Protein AF-A0A1J5PID7-F1 (afdb_monomer_lite)

Foldseek 3Di:
DLVVQLVVLCVPPNPVRSVVSNCVVVVVVVVVVVVVVVVCVVVVPDPVSVVVVVVVVVVVVVVVVVVLVVVLVVQVPDPLSVVLSVVLVVVVVVDPDDPVVSVVVVVVVVVVPPD

InterPro domains:
  IPR003370 Chromate transporter [PF02417] (2-111)
  IPR052518 Chromate transport protein [PTHR43663] (4-112)

Structure (mmCIF, N/CA/C/O backbone):
data_AF-A0A1J5PID7-F1
#
_entry.id   AF-A0A1J5PID7-F1
#
loop_
_atom_site.group_PDB
_atom_site.id
_atom_site.type_symbol
_atom_site.label_atom_id
_atom_site.label_alt_id
_atom_site.label_comp_id
_atom_site.label_asym_id
_atom_site.label_entity_id
_atom_site.label_seq_id
_atom_site.pdbx_PDB_ins_code
_atom_site.Cartn_x
_atom_site.Cartn_y
_atom_site.Cartn_z
_atom_site.occupancy
_atom_site.B_iso_or_equiv
_atom_site.auth_seq_id
_atom_site.auth_comp_id
_atom_site.auth_asym_id
_atom_site.auth_atom_id
_atom_site.pdbx_PDB_model_num
ATOM 1 N N . MET A 1 1 ? 5.388 3.792 8.351 1.00 66.00 1 MET A N 1
ATOM 2 C CA . MET A 1 1 ? 4.919 4.512 9.561 1.00 66.00 1 MET A CA 1
ATOM 3 C C . MET A 1 1 ? 4.701 3.611 10.771 1.00 66.00 1 MET A C 1
ATOM 5 O O . MET A 1 1 ? 5.220 3.949 11.823 1.00 66.00 1 MET A O 1
ATOM 9 N N . ILE A 1 2 ? 4.011 2.467 10.651 1.00 69.38 2 ILE A N 1
ATOM 10 C CA . ILE A 1 2 ? 3.788 1.556 11.795 1.00 69.38 2 ILE A CA 1
ATOM 11 C C . ILE A 1 2 ? 5.103 1.084 12.442 1.00 69.38 2 ILE A C 1
ATOM 13 O O . ILE A 1 2 ? 5.200 1.046 13.661 1.00 69.38 2 ILE A O 1
ATOM 17 N N . LEU A 1 3 ? 6.146 0.848 11.630 1.00 75.00 3 LEU A N 1
ATOM 18 C CA . LEU A 1 3 ? 7.489 0.498 12.110 1.00 75.00 3 LEU A CA 1
ATOM 19 C C . LEU A 1 3 ? 8.121 1.606 12.968 1.00 75.00 3 LEU A C 1
ATOM 21 O O . LEU A 1 3 ? 8.705 1.304 13.997 1.00 75.00 3 LEU A O 1
ATOM 25 N N . PHE A 1 4 ? 7.952 2.882 12.601 1.00 75.88 4 PHE A N 1
ATOM 26 C CA . PHE A 1 4 ? 8.462 4.018 13.384 1.00 75.88 4 PHE A CA 1
ATOM 27 C C . PHE A 1 4 ? 7.731 4.162 14.726 1.00 75.88 4 PHE A C 1
ATOM 29 O O . PHE A 1 4 ? 8.367 4.376 15.753 1.00 75.88 4 PHE A O 1
ATOM 36 N N . ALA A 1 5 ? 6.405 4.001 14.736 1.00 68.50 5 ALA A N 1
ATOM 37 C CA . ALA A 1 5 ? 5.609 4.047 15.964 1.00 68.50 5 ALA A CA 1
ATOM 38 C C . ALA A 1 5 ? 5.906 2.858 16.899 1.00 68.50 5 ALA A C 1
ATOM 40 O O . ALA A 1 5 ? 5.974 3.030 18.117 1.00 68.50 5 ALA A O 1
ATOM 41 N N . ALA A 1 6 ? 6.124 1.665 16.336 1.00 73.81 6 ALA A N 1
ATOM 42 C CA . ALA A 1 6 ? 6.544 0.485 17.086 1.00 73.81 6 ALA A CA 1
ATOM 43 C C . ALA A 1 6 ? 7.956 0.654 17.668 1.00 73.81 6 ALA A C 1
ATOM 45 O O . ALA A 1 6 ? 8.170 0.303 18.824 1.00 73.81 6 ALA A O 1
ATOM 46 N N . LEU A 1 7 ? 8.889 1.246 16.912 1.00 77.06 7 LEU A N 1
ATOM 47 C CA . LEU A 1 7 ? 10.251 1.532 17.374 1.00 77.06 7 LEU A CA 1
ATOM 48 C C . LEU A 1 7 ? 10.259 2.547 18.525 1.00 77.06 7 LEU A C 1
ATOM 50 O O . LEU A 1 7 ? 10.912 2.318 19.537 1.00 77.06 7 LEU A O 1
ATOM 54 N N . LEU A 1 8 ? 9.475 3.626 18.414 1.00 74.50 8 LEU A N 1
ATOM 55 C CA . LEU A 1 8 ? 9.295 4.594 19.499 1.00 74.50 8 LEU A CA 1
ATOM 56 C C . LEU A 1 8 ? 8.668 3.937 20.734 1.00 74.50 8 LEU A C 1
ATOM 58 O O . LEU A 1 8 ? 9.166 4.122 21.836 1.00 74.50 8 LEU A O 1
ATOM 62 N N . GLY A 1 9 ? 7.633 3.108 20.562 1.00 70.00 9 GLY A N 1
ATOM 63 C CA . GLY A 1 9 ? 7.045 2.338 21.664 1.00 70.00 9 GLY A CA 1
ATOM 64 C C . GLY A 1 9 ? 8.052 1.394 22.330 1.00 70.00 9 GLY A C 1
ATOM 65 O O . GLY A 1 9 ? 8.092 1.292 23.557 1.00 70.00 9 GLY A O 1
ATOM 66 N N . TRP A 1 10 ? 8.914 0.760 21.532 1.00 75.81 10 TRP A N 1
ATOM 67 C CA . TRP A 1 10 ? 10.000 -0.084 22.024 1.00 75.81 10 TRP A CA 1
ATOM 68 C C . TRP A 1 10 ? 11.041 0.707 22.822 1.00 75.81 10 TRP A C 1
ATOM 70 O O . TRP A 1 10 ? 11.520 0.232 23.845 1.00 75.81 10 TRP A O 1
ATOM 80 N N . GLN A 1 11 ? 11.337 1.940 22.418 1.00 75.50 11 GLN A N 1
ATOM 81 C CA . GLN A 1 11 ? 12.319 2.784 23.095 1.00 75.50 11 GLN A CA 1
ATOM 82 C C . GLN A 1 11 ? 11.841 3.311 24.460 1.00 75.50 11 GLN A C 1
ATOM 84 O O . GLN A 1 11 ? 12.669 3.623 25.310 1.00 75.50 11 GLN A O 1
ATOM 89 N N . ILE A 1 12 ? 10.524 3.416 24.679 1.00 75.38 12 ILE A N 1
ATOM 90 C CA . ILE A 1 12 ? 9.954 3.966 25.921 1.00 75.38 12 ILE A CA 1
ATOM 91 C C . ILE A 1 12 ? 9.654 2.841 26.933 1.00 75.38 12 ILE A C 1
ATOM 93 O O . ILE A 1 12 ? 9.882 3.031 28.123 1.00 75.38 12 ILE A O 1
ATOM 97 N N . TRP A 1 13 ? 9.147 1.678 26.484 1.00 77.06 13 TRP A N 1
ATOM 98 C CA . TRP A 1 13 ? 8.698 0.568 27.359 1.00 77.06 13 TRP A CA 1
ATOM 99 C C . TRP A 1 13 ? 9.133 -0.840 26.897 1.00 77.06 13 TRP A C 1
ATOM 101 O O . TRP A 1 13 ? 8.669 -1.841 27.441 1.00 77.06 13 TRP A O 1
ATOM 111 N N . GLY A 1 14 ? 10.003 -0.970 25.894 1.00 79.56 14 GLY A N 1
ATOM 112 C CA . GLY A 1 14 ? 10.411 -2.271 25.353 1.00 79.56 14 GLY A CA 1
ATOM 113 C C . GLY A 1 14 ? 9.279 -2.992 24.607 1.00 79.56 14 GLY A C 1
ATOM 114 O O . GLY A 1 14 ? 8.425 -2.371 23.970 1.00 79.56 14 GLY A O 1
ATOM 115 N N . LEU A 1 15 ? 9.258 -4.329 24.661 1.00 75.69 15 LEU A N 1
ATOM 116 C CA . LEU A 1 15 ? 8.248 -5.161 23.980 1.00 75.69 15 LEU A CA 1
ATOM 117 C C . LEU A 1 15 ? 6.781 -4.719 24.195 1.00 75.69 15 LEU A C 1
ATOM 119 O O . LEU A 1 15 ? 6.053 -4.628 23.202 1.00 75.69 15 LEU A O 1
ATOM 123 N N . PRO A 1 16 ? 6.313 -4.428 25.429 1.00 78.06 16 PRO A N 1
ATOM 124 C CA . PRO A 1 16 ? 4.922 -4.029 25.636 1.00 78.06 16 PRO A CA 1
ATOM 125 C C . PRO A 1 16 ? 4.593 -2.672 24.998 1.00 78.06 16 PRO A C 1
ATOM 127 O O . PRO A 1 16 ? 3.489 -2.501 24.483 1.00 78.06 16 PRO A O 1
ATOM 130 N N . GLY A 1 17 ? 5.544 -1.734 24.945 1.00 77.69 17 GLY A N 1
ATOM 131 C CA . GLY A 1 17 ? 5.342 -0.440 24.289 1.00 77.69 17 GLY A CA 1
ATOM 132 C C . GLY A 1 17 ? 5.201 -0.554 22.768 1.00 77.69 17 GLY A C 1
ATOM 133 O O . GLY A 1 17 ? 4.352 0.109 22.175 1.00 77.69 17 GLY A O 1
ATOM 134 N N . ALA A 1 18 ? 5.953 -1.453 22.127 1.00 75.81 18 ALA A N 1
ATOM 135 C CA . ALA A 1 18 ? 5.815 -1.723 20.692 1.00 75.81 18 ALA A CA 1
ATOM 136 C C . ALA A 1 18 ? 4.433 -2.307 20.332 1.00 75.81 18 ALA A C 1
ATOM 138 O O . ALA A 1 18 ? 3.820 -1.913 19.331 1.00 75.81 18 ALA A O 1
ATOM 139 N N . LEU A 1 19 ? 3.922 -3.219 21.170 1.00 77.94 19 LEU A N 1
ATOM 140 C CA . LEU A 1 19 ? 2.589 -3.809 21.018 1.00 77.94 19 LEU A CA 1
ATOM 141 C C . LEU A 1 19 ? 1.484 -2.772 21.241 1.00 77.94 19 LEU A C 1
ATOM 143 O O . LEU A 1 19 ? 0.569 -2.685 20.424 1.00 77.94 19 LEU A O 1
ATOM 147 N N . LEU A 1 20 ? 1.588 -1.952 22.291 1.00 79.88 20 LEU A N 1
ATOM 148 C CA . LEU A 1 20 ? 0.617 -0.898 22.600 1.00 79.88 20 LEU A CA 1
ATOM 149 C C . LEU A 1 20 ? 0.565 0.184 21.515 1.00 79.88 20 LEU A C 1
ATOM 151 O O . LEU A 1 20 ? -0.528 0.589 21.135 1.00 79.88 20 LEU A O 1
ATOM 155 N N . SER A 1 21 ? 1.705 0.601 20.956 1.00 77.25 21 SER A N 1
ATOM 156 C CA . SER A 1 21 ? 1.739 1.549 19.832 1.00 77.25 21 SER A CA 1
ATOM 157 C C . SER A 1 21 ? 1.099 0.972 18.570 1.00 77.25 21 SER A C 1
ATOM 159 O O . SER A 1 21 ? 0.337 1.654 17.885 1.00 77.25 21 SER A O 1
ATOM 161 N N . SER A 1 22 ? 1.378 -0.298 18.264 1.00 77.38 22 SER A N 1
ATOM 162 C CA . SER A 1 22 ? 0.802 -0.976 17.096 1.00 77.38 22 SER A CA 1
ATOM 163 C C . SER A 1 22 ? -0.710 -1.146 17.250 1.00 77.38 22 SER A C 1
ATOM 165 O O . SER A 1 22 ? -1.470 -0.825 16.337 1.00 77.38 22 SER A O 1
ATOM 167 N N . LEU A 1 23 ? -1.154 -1.576 18.435 1.00 80.31 23 LEU A N 1
ATOM 168 C CA . LEU A 1 23 ? -2.567 -1.674 18.779 1.00 80.31 23 LEU A CA 1
ATOM 169 C C . LEU A 1 23 ? -3.233 -0.302 18.748 1.00 80.31 23 LEU A C 1
ATOM 171 O O . LEU A 1 23 ? -4.274 -0.179 18.125 1.00 80.31 23 LEU A O 1
ATOM 175 N N . GLY A 1 24 ? -2.633 0.736 19.327 1.00 79.81 24 GLY A N 1
ATOM 176 C CA . GLY A 1 24 ? -3.172 2.097 19.326 1.00 79.81 24 GLY A CA 1
ATOM 177 C C . GLY A 1 24 ? -3.328 2.698 17.928 1.00 79.81 24 GLY A C 1
ATOM 178 O O . GLY A 1 24 ? -4.240 3.489 17.712 1.00 79.81 24 GLY A O 1
ATOM 179 N N . LEU A 1 25 ? -2.501 2.290 16.959 1.00 77.81 25 LEU A N 1
ATOM 180 C CA . LEU A 1 25 ? -2.644 2.716 15.564 1.00 77.81 25 LEU A CA 1
ATOM 181 C C . LEU A 1 25 ? -3.735 1.927 14.819 1.00 77.81 25 LEU A C 1
ATOM 183 O O . LEU A 1 25 ? -4.479 2.488 14.015 1.00 77.81 25 LEU A O 1
ATOM 187 N N . ILE A 1 26 ? -3.831 0.621 15.080 1.00 80.50 26 ILE A N 1
ATOM 188 C CA . ILE A 1 26 ? -4.736 -0.297 14.370 1.00 80.50 26 ILE A CA 1
ATOM 189 C C . ILE A 1 26 ? -6.155 -0.268 14.954 1.00 80.50 26 ILE A C 1
ATOM 191 O O . ILE A 1 26 ? -7.131 -0.363 14.206 1.00 80.50 26 ILE A O 1
ATOM 195 N N . LEU A 1 27 ? -6.291 -0.114 16.272 1.00 83.06 27 LEU A N 1
ATOM 196 C CA . LEU A 1 27 ? -7.558 -0.065 17.007 1.00 83.06 27 LEU A CA 1
ATOM 197 C C . LEU A 1 27 ? -8.530 0.987 16.463 1.00 83.06 27 LEU A C 1
ATOM 199 O O . LEU A 1 27 ? -9.641 0.591 16.120 1.00 83.06 27 LEU A O 1
ATOM 203 N N . PRO A 1 28 ? -8.179 2.281 16.320 1.00 81.06 28 PRO A N 1
ATOM 204 C CA . PRO A 1 28 ? -9.134 3.285 15.857 1.00 81.06 28 PRO A CA 1
ATOM 205 C C . PRO A 1 28 ? -9.614 2.988 14.432 1.00 81.06 28 PRO A C 1
ATOM 207 O O . PRO A 1 28 ? -10.812 3.049 14.164 1.00 81.06 28 PRO A O 1
ATOM 210 N N . SER A 1 29 ? -8.713 2.566 13.538 1.00 80.81 29 SER A N 1
ATOM 211 C CA . SER A 1 29 ? -9.069 2.170 12.169 1.00 80.81 29 SER A CA 1
ATOM 212 C C . SER A 1 29 ? -9.996 0.949 12.146 1.00 80.81 29 SER A C 1
ATOM 214 O O . SER A 1 29 ? -11.005 0.936 11.434 1.00 80.81 29 SER A O 1
ATOM 216 N N . SER A 1 30 ? -9.708 -0.052 12.980 1.00 80.06 30 SER A N 1
ATOM 217 C CA . SER A 1 30 ? -10.507 -1.275 13.091 1.00 80.06 30 SER A CA 1
ATOM 218 C C . SER A 1 30 ? -11.888 -0.995 13.678 1.00 80.06 30 SER A C 1
ATOM 220 O O . SER A 1 30 ? -12.883 -1.491 13.156 1.00 80.06 30 SER A O 1
ATOM 222 N N . VAL A 1 31 ? -11.973 -0.157 14.715 1.00 84.50 31 VAL A N 1
ATOM 223 C CA . VAL A 1 31 ? -13.235 0.243 15.354 1.00 84.50 31 VAL A CA 1
ATOM 224 C C . VAL A 1 31 ? -14.115 1.018 14.375 1.00 84.50 31 VAL A C 1
ATOM 226 O O . VAL A 1 31 ? -15.291 0.685 14.235 1.00 84.50 31 VAL A O 1
ATOM 229 N N . ILE A 1 32 ? -13.557 1.989 13.643 1.00 81.06 32 ILE A N 1
ATOM 230 C CA . ILE A 1 32 ? -14.293 2.753 12.621 1.00 81.06 32 ILE A CA 1
ATOM 231 C C . ILE A 1 32 ? -14.791 1.823 11.511 1.00 81.06 32 ILE A C 1
ATOM 233 O O . ILE A 1 32 ? -15.962 1.877 11.134 1.00 81.06 32 ILE A O 1
ATOM 237 N N . THR A 1 33 ? -13.930 0.929 11.020 1.00 82.06 33 THR A N 1
ATOM 238 C CA . THR A 1 33 ? -14.285 -0.026 9.961 1.00 82.06 33 THR A CA 1
ATOM 239 C C . THR A 1 33 ? -15.389 -0.977 10.418 1.00 82.06 33 THR A C 1
ATOM 241 O O . THR A 1 33 ? -16.346 -1.208 9.679 1.00 82.06 33 THR A O 1
ATOM 244 N N . LEU A 1 34 ? -15.306 -1.497 11.646 1.00 79.25 34 LEU A N 1
ATOM 245 C CA . LEU A 1 34 ? -16.307 -2.401 12.208 1.00 79.25 34 LEU A CA 1
ATOM 246 C C . LEU A 1 34 ? -17.641 -1.682 12.444 1.00 79.25 34 LEU A C 1
ATOM 248 O O . LEU A 1 34 ? -18.691 -2.230 12.110 1.00 79.25 34 LEU A O 1
ATOM 252 N N . ALA A 1 35 ? -17.613 -0.452 12.966 1.00 79.31 35 ALA A N 1
ATOM 253 C CA . ALA A 1 35 ? -18.798 0.382 13.147 1.00 79.31 35 ALA A CA 1
ATOM 254 C C . ALA A 1 35 ? -19.481 0.675 11.803 1.00 79.31 35 ALA A C 1
ATOM 256 O O . ALA A 1 35 ? -20.690 0.471 11.667 1.00 79.31 35 ALA A O 1
ATOM 257 N N . TYR A 1 36 ? -18.701 1.048 10.785 1.00 73.19 36 TYR A N 1
ATOM 258 C CA . TYR A 1 36 ? -19.187 1.265 9.425 1.00 73.19 36 TYR A CA 1
ATOM 259 C C . TYR A 1 36 ? -19.792 -0.009 8.823 1.00 73.19 36 TYR A C 1
ATOM 261 O O . TYR A 1 36 ? -20.905 0.024 8.304 1.00 73.19 36 TYR A O 1
ATOM 269 N N . PHE A 1 37 ? -19.118 -1.158 8.941 1.00 70.69 37 PHE A N 1
ATOM 270 C CA . PHE A 1 37 ? -19.632 -2.440 8.448 1.00 70.69 37 PHE A CA 1
ATOM 271 C C . PHE A 1 37 ? -20.915 -2.872 9.155 1.00 70.69 37 PHE A C 1
ATOM 273 O O . PHE A 1 37 ? -21.822 -3.404 8.514 1.00 70.69 37 PHE A O 1
ATOM 280 N N . ARG A 1 38 ? -21.006 -2.655 10.470 1.00 71.69 38 ARG A N 1
ATOM 281 C CA . ARG A 1 38 ? -22.188 -3.000 11.264 1.00 71.69 38 ARG A CA 1
ATOM 282 C C . ARG A 1 38 ? -23.370 -2.104 10.890 1.00 71.69 38 ARG A C 1
ATOM 284 O O . ARG A 1 38 ? -24.459 -2.618 10.663 1.00 71.69 38 ARG A O 1
ATOM 291 N N . TYR A 1 39 ? -23.134 -0.804 10.712 1.00 66.31 39 TYR A N 1
ATOM 292 C CA . TYR A 1 39 ? -24.136 0.151 10.231 1.00 66.31 39 TYR A CA 1
ATOM 293 C C . TYR A 1 39 ? -24.587 -0.144 8.788 1.00 66.31 39 TYR A C 1
ATOM 295 O O . TYR A 1 39 ? -25.782 -0.130 8.485 1.00 66.31 39 TYR A O 1
ATOM 303 N N . SER A 1 40 ? -23.633 -0.489 7.917 1.00 61.88 40 SER A N 1
ATOM 304 C CA . SER A 1 40 ? -23.848 -0.879 6.519 1.00 61.88 40 SER A CA 1
ATOM 305 C C . SER A 1 40 ? -24.623 -2.198 6.391 1.00 61.88 40 SER A C 1
ATOM 307 O O . SER A 1 40 ? -25.488 -2.322 5.525 1.00 61.88 40 SER A O 1
ATOM 309 N N . ARG A 1 41 ? -24.392 -3.170 7.290 1.00 59.91 41 ARG A N 1
ATOM 310 C CA . ARG A 1 41 ? -25.161 -4.427 7.348 1.00 59.91 41 ARG A CA 1
ATOM 311 C C . ARG A 1 41 ? -26.631 -4.210 7.705 1.00 59.91 41 ARG A C 1
ATOM 313 O O . ARG A 1 41 ? -27.470 -4.894 7.132 1.00 59.91 41 ARG A O 1
ATOM 320 N N . THR A 1 42 ? -26.940 -3.276 8.603 1.00 61.31 42 THR A N 1
ATOM 321 C CA . THR A 1 42 ? -28.327 -2.973 9.004 1.00 61.31 42 THR A CA 1
ATOM 322 C C . THR A 1 42 ? -29.096 -2.194 7.926 1.00 61.31 42 THR A C 1
ATOM 324 O O . THR A 1 42 ? -30.314 -2.290 7.856 1.00 61.31 42 THR A O 1
ATOM 327 N N . HIS A 1 43 ? -28.401 -1.475 7.035 1.00 57.53 43 HIS A N 1
ATOM 328 C CA . HIS A 1 43 ? -28.997 -0.639 5.978 1.00 57.53 43 HIS A CA 1
ATOM 329 C C . HIS A 1 43 ? -28.725 -1.162 4.555 1.00 57.53 43 HIS A C 1
ATOM 331 O O . HIS A 1 43 ? -28.669 -0.388 3.596 1.00 57.53 43 HIS A O 1
ATOM 337 N N . ARG A 1 44 ? -28.552 -2.483 4.421 1.00 52.09 44 ARG A N 1
ATOM 338 C CA . ARG A 1 44 ? -28.075 -3.171 3.207 1.00 52.09 44 ARG A CA 1
ATOM 339 C C . ARG A 1 44 ? -28.946 -2.960 1.955 1.00 52.09 44 ARG A C 1
ATOM 341 O O . ARG A 1 44 ? -28.431 -3.132 0.853 1.00 52.09 44 ARG A O 1
ATOM 348 N N . ASP A 1 45 ? -30.199 -2.528 2.114 1.00 55.03 45 ASP A N 1
ATOM 349 C CA . ASP A 1 45 ? -31.151 -2.286 1.015 1.00 55.03 45 ASP A CA 1
ATOM 350 C C . ASP A 1 45 ? -31.164 -0.843 0.479 1.00 55.03 45 ASP A C 1
ATOM 352 O O . ASP A 1 45 ? -31.887 -0.529 -0.466 1.00 55.03 45 ASP A O 1
ATOM 356 N N . ARG A 1 46 ? -30.358 0.070 1.035 1.00 56.50 46 ARG A N 1
ATOM 357 C CA . ARG A 1 46 ? -30.301 1.452 0.536 1.00 56.50 46 ARG A CA 1
ATOM 358 C C . ARG A 1 46 ? -29.418 1.520 -0.715 1.00 56.50 46 ARG A C 1
ATOM 360 O O . ARG A 1 46 ? -28.234 1.188 -0.668 1.00 56.50 46 ARG A O 1
ATOM 367 N N . HIS A 1 47 ? -29.985 2.029 -1.813 1.00 59.94 47 HIS A N 1
ATOM 368 C CA . HIS A 1 47 ? -29.363 2.206 -3.140 1.00 59.94 47 HIS A CA 1
ATOM 369 C C . HIS A 1 47 ? -27.939 2.803 -3.101 1.00 59.94 47 HIS A C 1
ATOM 371 O O . HIS A 1 47 ? -27.092 2.473 -3.929 1.00 59.94 47 HIS A O 1
ATOM 377 N N . TRP A 1 48 ? -27.658 3.635 -2.094 1.00 63.03 48 TRP A N 1
ATOM 378 C CA . TRP A 1 48 ? -26.365 4.278 -1.870 1.00 63.03 48 TRP A CA 1
ATOM 379 C C . TRP A 1 48 ? -25.223 3.287 -1.565 1.00 63.03 48 TRP A C 1
ATOM 381 O O . TRP A 1 48 ? -24.122 3.455 -2.075 1.00 63.03 48 TRP A O 1
ATOM 391 N N . VAL A 1 49 ? -25.466 2.206 -0.808 1.00 62.66 49 VAL A N 1
ATOM 392 C CA . VAL A 1 49 ? -24.424 1.203 -0.477 1.00 62.66 49 VAL A CA 1
ATOM 393 C C . VAL A 1 49 ? -24.058 0.352 -1.697 1.00 62.66 49 VAL A C 1
ATOM 395 O O . VAL A 1 49 ? -22.896 -0.023 -1.866 1.00 62.66 49 VAL A O 1
ATOM 398 N N . ARG A 1 50 ? -25.034 0.072 -2.571 1.00 64.50 50 ARG A N 1
ATOM 399 C CA . ARG A 1 50 ? -24.805 -0.603 -3.858 1.00 64.50 50 ARG A CA 1
ATOM 400 C C . ARG A 1 50 ? -24.007 0.277 -4.813 1.00 64.50 50 ARG A C 1
ATOM 402 O O . ARG A 1 50 ? -22.971 -0.168 -5.284 1.00 64.50 50 ARG A O 1
ATOM 409 N N . ALA A 1 51 ? -24.404 1.539 -4.981 1.00 68.25 51 ALA A N 1
ATOM 410 C CA . ALA A 1 51 ? -23.661 2.497 -5.799 1.00 68.25 51 ALA A CA 1
ATOM 411 C C . ALA A 1 51 ? -22.211 2.687 -5.311 1.00 68.25 51 ALA A C 1
ATOM 413 O O . ALA A 1 51 ? -21.292 2.753 -6.120 1.00 68.25 51 ALA A O 1
ATOM 414 N N . MET A 1 52 ? -21.983 2.700 -3.991 1.00 67.12 52 MET A N 1
ATOM 415 C CA . MET A 1 52 ? -20.636 2.789 -3.416 1.00 67.12 52 MET A CA 1
ATOM 416 C C . MET A 1 52 ? -19.796 1.539 -3.719 1.00 67.12 52 MET A C 1
ATOM 418 O O . MET A 1 52 ? -18.628 1.654 -4.078 1.00 67.12 52 MET A O 1
ATOM 422 N N . ARG A 1 53 ? -20.379 0.337 -3.601 1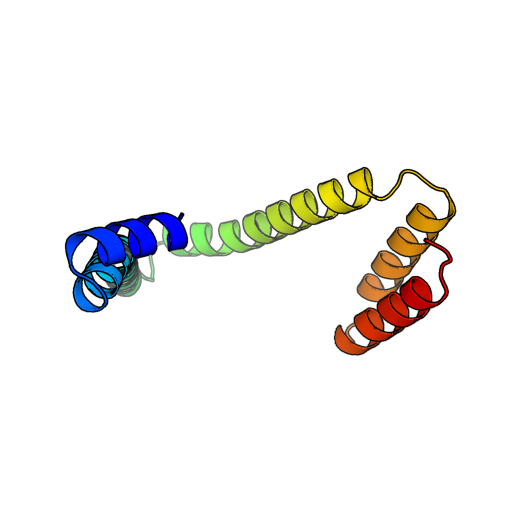.00 66.31 53 ARG A N 1
ATOM 423 C CA . ARG A 1 53 ? -19.697 -0.923 -3.948 1.00 66.31 53 ARG A CA 1
ATOM 424 C C . ARG A 1 53 ? -19.372 -1.011 -5.435 1.00 66.31 53 ARG A C 1
ATOM 426 O O . ARG A 1 53 ? -18.250 -1.378 -5.777 1.00 66.31 53 ARG A O 1
ATOM 433 N N . ASP A 1 54 ? -20.321 -0.641 -6.285 1.00 71.56 54 ASP A N 1
ATOM 434 C CA . ASP A 1 54 ? -20.144 -0.663 -7.737 1.00 71.56 54 ASP A CA 1
ATOM 435 C C . ASP A 1 54 ? -19.160 0.420 -8.197 1.00 71.56 54 ASP A C 1
ATOM 437 O O . ASP A 1 54 ? -18.444 0.210 -9.168 1.00 71.56 54 ASP A O 1
ATOM 441 N N . GLY A 1 55 ? -19.053 1.536 -7.466 1.00 72.56 55 GLY A N 1
ATOM 442 C CA . GLY A 1 55 ? -18.041 2.573 -7.682 1.00 72.56 55 GLY A CA 1
ATOM 443 C C . GLY A 1 55 ? -16.647 2.207 -7.158 1.00 72.56 55 GLY A C 1
ATOM 444 O O . GLY A 1 55 ? -15.648 2.624 -7.735 1.00 72.56 55 GLY A O 1
ATOM 445 N N . MET A 1 56 ? -16.535 1.386 -6.111 1.00 76.31 56 MET A N 1
ATOM 446 C CA . MET A 1 56 ? -15.230 0.970 -5.577 1.00 76.31 56 MET A CA 1
ATOM 447 C C . MET A 1 56 ? -14.442 0.102 -6.558 1.00 76.31 56 MET A C 1
ATOM 449 O O . MET A 1 56 ? -13.242 0.309 -6.709 1.00 76.31 56 MET A O 1
ATOM 453 N N . ALA A 1 57 ? -15.101 -0.829 -7.255 1.00 75.56 57 ALA A N 1
ATOM 454 C CA . ALA A 1 57 ? -14.444 -1.690 -8.238 1.00 75.56 57 ALA A CA 1
ATOM 455 C C . ALA A 1 57 ? -13.671 -0.901 -9.325 1.00 75.56 57 ALA A C 1
ATOM 457 O O . ALA A 1 57 ? -12.467 -1.131 -9.463 1.00 75.56 57 ALA A O 1
ATOM 458 N N . PRO A 1 58 ? -14.274 0.061 -10.055 1.00 82.25 58 PRO A N 1
ATOM 459 C CA . PRO A 1 58 ? -13.557 0.853 -11.049 1.00 82.25 58 PRO A CA 1
ATOM 460 C C . PRO A 1 58 ? -12.522 1.792 -10.423 1.00 82.25 58 PRO A C 1
ATOM 462 O O . PRO A 1 58 ? -11.475 1.998 -11.027 1.00 82.25 58 PRO A O 1
ATOM 465 N N . ILE A 1 59 ? -12.752 2.318 -9.213 1.00 83.06 59 ILE A N 1
ATOM 466 C CA . ILE A 1 59 ? -11.764 3.160 -8.517 1.00 83.06 59 ILE A CA 1
ATOM 467 C C . ILE A 1 59 ? -10.504 2.356 -8.193 1.00 83.06 59 ILE A C 1
ATOM 469 O O . ILE A 1 59 ? -9.396 2.799 -8.489 1.00 83.06 59 ILE A O 1
ATOM 473 N N . THR A 1 60 ? -10.653 1.161 -7.618 1.00 82.25 60 THR A N 1
ATOM 474 C CA . THR A 1 60 ? -9.516 0.292 -7.303 1.00 82.25 60 THR A CA 1
ATOM 475 C C . THR A 1 60 ? -8.783 -0.123 -8.572 1.00 82.25 60 THR A C 1
ATOM 477 O O . THR A 1 60 ? -7.559 -0.043 -8.605 1.00 82.25 60 THR A O 1
ATOM 480 N N . VAL A 1 61 ? -9.508 -0.500 -9.630 1.00 79.12 61 VAL A N 1
ATOM 481 C CA . VAL A 1 61 ? -8.909 -0.844 -10.930 1.00 79.12 61 VAL A CA 1
ATOM 482 C C . VAL A 1 61 ? -8.160 0.352 -11.527 1.00 79.12 61 VAL A C 1
ATOM 484 O O . VAL A 1 61 ? -7.028 0.190 -11.971 1.00 79.12 61 VAL A O 1
ATOM 487 N N . GLY A 1 62 ? -8.737 1.555 -11.481 1.00 83.50 62 GLY A N 1
ATOM 488 C CA . GLY A 1 62 ? -8.104 2.785 -11.959 1.00 83.50 62 GLY A CA 1
ATOM 489 C C . GLY A 1 62 ? -6.842 3.154 -11.177 1.00 83.50 62 GLY A C 1
ATOM 490 O O . GLY A 1 62 ? -5.830 3.505 -11.777 1.00 83.50 62 GLY A O 1
ATOM 491 N N . LEU A 1 63 ? -6.859 3.008 -9.849 1.00 86.06 63 LEU A N 1
ATOM 492 C CA . LEU A 1 63 ? -5.683 3.215 -8.996 1.00 86.06 63 LEU A CA 1
ATOM 493 C C . LEU A 1 63 ? -4.576 2.200 -9.297 1.00 86.06 63 LEU A C 1
ATOM 495 O O . LEU A 1 63 ? -3.412 2.582 -9.423 1.00 86.06 63 LEU A O 1
ATOM 499 N N . LEU A 1 64 ? -4.935 0.923 -9.451 1.00 84.38 64 LEU A N 1
ATOM 500 C CA . LEU A 1 64 ? -3.987 -0.137 -9.793 1.00 84.38 64 LEU A CA 1
ATOM 501 C C . LEU A 1 64 ? -3.350 0.119 -11.161 1.00 84.38 64 LEU A C 1
ATOM 503 O O . LEU A 1 64 ? -2.131 0.045 -11.296 1.00 84.38 64 LEU A O 1
ATOM 507 N N . LEU A 1 65 ? -4.168 0.481 -12.154 1.00 81.06 65 LEU A N 1
ATOM 508 C CA . LEU A 1 65 ? -3.715 0.860 -13.490 1.00 81.06 65 LEU A CA 1
ATOM 509 C C . LEU A 1 65 ? -2.795 2.076 -13.443 1.00 81.06 65 LEU A C 1
ATOM 511 O O . LEU A 1 65 ? -1.731 2.047 -14.047 1.00 81.06 65 LEU A O 1
ATOM 515 N N . SER A 1 66 ? -3.162 3.124 -12.704 1.00 83.81 66 SER A N 1
ATOM 516 C CA . SER A 1 66 ? -2.343 4.331 -12.579 1.00 83.81 66 SER A CA 1
ATOM 517 C C . SER A 1 66 ? -0.995 4.042 -11.922 1.00 83.81 66 SER A C 1
ATOM 519 O O . SER A 1 66 ? 0.025 4.565 -12.365 1.00 83.81 66 SER A O 1
ATOM 521 N N . SER A 1 67 ? -0.972 3.218 -10.872 1.00 81.62 67 SER A N 1
ATOM 522 C CA . SER A 1 67 ? 0.266 2.826 -10.195 1.00 81.62 67 SER A CA 1
ATOM 523 C C . SER A 1 67 ? 1.144 1.962 -11.099 1.00 81.62 67 SER A C 1
ATOM 525 O O . SER A 1 67 ? 2.335 2.241 -11.235 1.00 81.62 67 SER A O 1
ATOM 527 N N . GLY A 1 68 ? 0.551 0.974 -11.774 1.00 78.31 68 GLY A N 1
ATOM 528 C CA . GLY A 1 68 ? 1.248 0.142 -12.751 1.00 78.31 68 GLY A CA 1
ATOM 529 C C . GLY A 1 68 ? 1.794 0.956 -13.923 1.00 78.31 68 GLY A C 1
ATOM 530 O O . GLY A 1 68 ? 2.924 0.740 -14.343 1.00 78.31 68 GLY A O 1
ATOM 531 N N . TRP A 1 69 ? 1.037 1.944 -14.404 1.00 77.81 69 TRP A N 1
ATOM 532 C CA . TRP A 1 69 ? 1.470 2.853 -15.462 1.00 77.81 69 TRP A CA 1
ATOM 533 C C . TRP A 1 69 ? 2.640 3.734 -15.030 1.00 77.81 69 TRP A C 1
ATOM 535 O O . TRP A 1 69 ? 3.573 3.942 -15.800 1.00 77.81 69 TRP A O 1
ATOM 545 N N . LEU A 1 70 ? 2.615 4.243 -13.795 1.00 81.44 70 LEU A N 1
ATOM 546 C CA . LEU A 1 70 ? 3.708 5.047 -13.259 1.00 81.44 70 LEU A CA 1
ATOM 547 C C . LEU A 1 70 ? 5.002 4.229 -13.171 1.00 81.44 70 LEU A C 1
ATOM 549 O O . LEU A 1 70 ? 6.040 4.695 -13.629 1.00 81.44 70 LEU A O 1
ATOM 553 N N . LEU A 1 71 ? 4.916 3.004 -12.644 1.00 76.31 71 LEU A N 1
ATOM 554 C CA . LEU A 1 71 ? 6.036 2.062 -12.576 1.00 76.31 71 LEU A CA 1
ATOM 555 C C . LEU A 1 71 ? 6.557 1.718 -13.973 1.00 76.31 71 LEU A C 1
ATOM 557 O O . LEU A 1 71 ? 7.74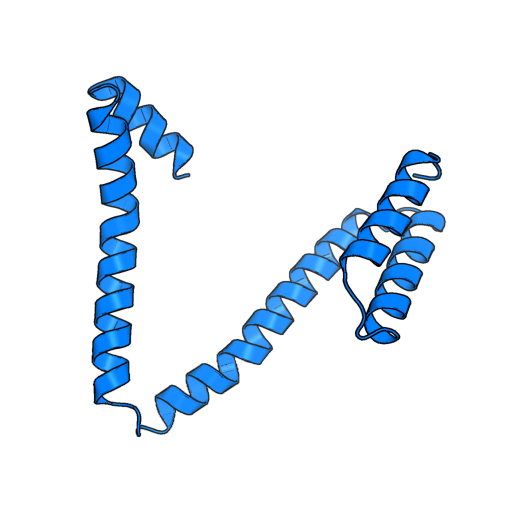8 1.839 -14.239 1.00 76.31 71 LEU A O 1
ATOM 561 N N . ALA A 1 72 ? 5.653 1.370 -14.891 1.00 71.94 72 ALA A N 1
ATOM 562 C CA . ALA A 1 72 ? 5.997 1.076 -16.273 1.00 71.94 72 ALA A CA 1
ATOM 563 C C . ALA A 1 72 ? 6.715 2.256 -16.932 1.00 71.94 72 ALA A C 1
ATOM 565 O O . ALA A 1 72 ? 7.727 2.057 -17.583 1.00 71.94 72 ALA A O 1
ATOM 566 N N . ARG A 1 73 ? 6.241 3.490 -16.731 1.00 72.31 73 ARG A N 1
ATOM 567 C CA . ARG A 1 73 ? 6.858 4.691 -17.303 1.00 72.31 73 ARG A CA 1
ATOM 568 C C . ARG A 1 73 ? 8.219 5.022 -16.686 1.00 72.31 73 ARG A C 1
ATOM 570 O O . ARG A 1 73 ? 9.061 5.558 -17.396 1.00 72.31 73 ARG A O 1
ATOM 577 N N . GLN A 1 74 ? 8.424 4.745 -15.398 1.00 73.81 74 GLN A N 1
ATOM 578 C CA . GLN A 1 74 ? 9.728 4.931 -14.751 1.00 73.81 74 GLN A CA 1
ATOM 579 C C . GLN A 1 74 ? 10.772 3.936 -15.271 1.00 73.81 74 GLN A C 1
ATOM 581 O O . GLN A 1 74 ? 11.932 4.299 -15.430 1.00 73.81 74 GLN A O 1
ATOM 586 N N . GLU A 1 75 ? 10.350 2.712 -15.585 1.00 68.62 75 GLU A N 1
ATOM 587 C CA . GLU A 1 75 ? 11.235 1.658 -16.087 1.00 68.62 75 GLU A CA 1
ATOM 588 C C . GLU A 1 75 ? 11.363 1.640 -17.621 1.00 68.62 75 GLU A C 1
ATOM 590 O O . GLU A 1 75 ? 12.344 1.128 -18.156 1.00 68.62 75 GLU A O 1
ATOM 595 N N . ALA A 1 76 ? 10.410 2.221 -18.356 1.00 62.25 76 ALA A N 1
ATOM 596 C CA . ALA A 1 76 ? 10.359 2.280 -19.823 1.00 62.25 76 ALA A CA 1
ATOM 597 C C . ALA A 1 76 ? 11.317 3.321 -20.435 1.00 62.25 76 ALA A C 1
ATOM 599 O O . ALA A 1 76 ? 10.939 4.085 -21.323 1.00 62.25 76 ALA A O 1
ATOM 600 N N . THR A 1 77 ? 12.559 3.357 -19.965 1.00 65.19 77 THR A N 1
ATOM 601 C CA . THR A 1 77 ? 13.604 4.246 -20.499 1.00 65.19 77 THR A CA 1
ATOM 602 C C . THR A 1 77 ? 14.283 3.645 -21.735 1.00 65.19 77 THR A C 1
ATOM 604 O O . THR A 1 77 ? 14.807 4.384 -22.563 1.00 65.19 77 THR A O 1
ATOM 607 N N . ASP A 1 78 ? 14.227 2.317 -21.895 1.00 75.00 78 ASP A N 1
ATOM 608 C CA . ASP A 1 78 ? 14.935 1.575 -22.943 1.00 75.00 78 ASP A CA 1
ATOM 609 C C . ASP A 1 78 ? 13.985 0.746 -23.827 1.00 75.00 78 ASP A C 1
ATOM 611 O O . ASP A 1 78 ? 12.972 0.218 -23.351 1.00 75.00 78 ASP A O 1
ATOM 615 N N . TRP A 1 79 ? 14.319 0.581 -25.113 1.00 73.62 79 TRP A N 1
ATOM 616 C CA . TRP A 1 79 ? 13.490 -0.150 -26.094 1.00 73.62 79 TRP A CA 1
ATOM 617 C C . TRP A 1 79 ? 13.213 -1.596 -25.651 1.00 73.62 79 TRP A C 1
ATOM 619 O O . TRP A 1 79 ? 12.103 -2.109 -25.815 1.00 73.62 79 TRP A O 1
ATOM 629 N N . GLN A 1 80 ? 14.198 -2.234 -25.014 1.00 67.69 80 GLN A N 1
ATOM 630 C CA . GLN A 1 80 ? 14.084 -3.592 -24.471 1.00 67.69 80 GLN A CA 1
ATOM 631 C C . GLN A 1 80 ? 13.072 -3.670 -23.316 1.00 67.69 80 GLN A C 1
ATOM 633 O O . GLN A 1 80 ? 12.272 -4.604 -23.245 1.00 67.69 80 GLN A O 1
ATOM 638 N N . ARG A 1 81 ? 13.044 -2.655 -22.445 1.00 65.75 81 ARG A N 1
ATOM 639 C CA . ARG A 1 81 ? 12.132 -2.589 -21.294 1.00 65.75 81 ARG A CA 1
ATOM 640 C C . ARG A 1 81 ? 10.696 -2.314 -21.737 1.00 65.75 81 ARG A C 1
ATOM 642 O O . ARG A 1 81 ? 9.766 -2.926 -21.215 1.00 65.75 81 ARG A O 1
ATOM 649 N N . ILE A 1 82 ? 10.511 -1.487 -22.769 1.00 69.25 82 ILE A N 1
ATOM 650 C CA . ILE A 1 82 ? 9.203 -1.266 -23.407 1.00 69.25 82 ILE A CA 1
ATOM 651 C C . ILE A 1 82 ? 8.677 -2.569 -24.022 1.00 69.25 82 ILE A C 1
ATOM 653 O O . ILE A 1 82 ? 7.518 -2.920 -23.800 1.00 69.25 82 ILE A O 1
ATOM 657 N N . ALA A 1 83 ? 9.521 -3.321 -24.738 1.00 72.69 83 ALA A N 1
ATOM 658 C CA . ALA A 1 83 ? 9.138 -4.612 -25.311 1.00 72.69 83 ALA A CA 1
ATOM 659 C C . ALA A 1 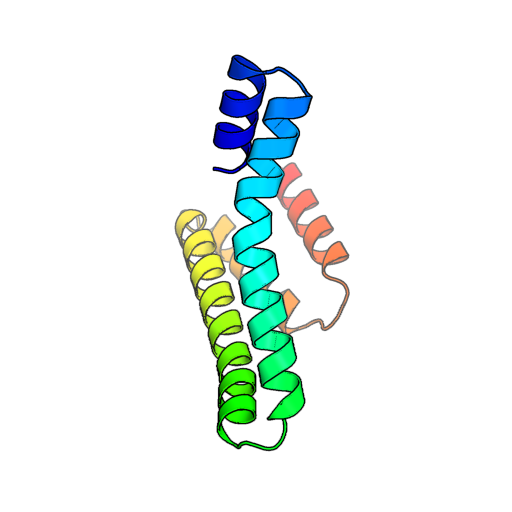83 ? 8.720 -5.626 -24.230 1.00 72.69 83 ALA A C 1
ATOM 661 O O . ALA A 1 83 ? 7.719 -6.321 -24.403 1.00 72.69 83 ALA A O 1
ATOM 662 N N . LEU A 1 84 ? 9.420 -5.666 -23.090 1.00 67.25 84 LEU A N 1
ATOM 663 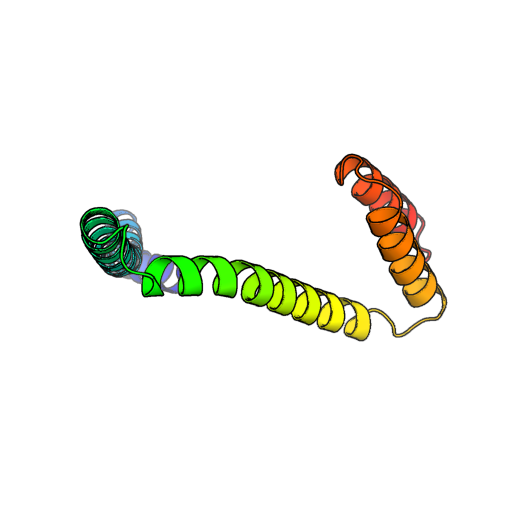C CA . LEU A 1 84 ? 9.065 -6.516 -21.949 1.00 67.25 84 LEU A CA 1
ATOM 664 C C . LEU A 1 84 ? 7.741 -6.107 -21.294 1.00 67.25 84 LEU A C 1
ATOM 666 O O . LEU A 1 84 ? 6.917 -6.973 -20.995 1.00 67.25 84 LEU A O 1
ATOM 670 N N . ILE A 1 85 ? 7.498 -4.807 -21.103 1.00 68.81 85 ILE A N 1
ATOM 671 C CA . ILE A 1 85 ? 6.233 -4.295 -20.554 1.00 68.81 85 ILE A CA 1
ATOM 672 C C . ILE A 1 85 ? 5.075 -4.650 -21.490 1.00 68.81 85 ILE A C 1
ATOM 674 O O . ILE A 1 85 ? 4.076 -5.212 -21.043 1.00 68.81 85 ILE A O 1
ATOM 678 N N . VAL A 1 86 ? 5.218 -4.385 -22.792 1.00 70.62 86 VAL A N 1
ATOM 679 C CA . VAL A 1 86 ? 4.191 -4.697 -23.794 1.00 70.62 86 VAL A CA 1
ATOM 680 C C . VAL A 1 86 ? 3.950 -6.201 -23.867 1.00 70.62 86 VAL A C 1
ATOM 682 O O . VAL A 1 86 ? 2.795 -6.613 -23.838 1.00 70.62 86 VAL A O 1
ATOM 685 N N . ALA A 1 87 ? 4.997 -7.029 -23.882 1.00 67.62 87 ALA A N 1
ATOM 686 C CA . ALA A 1 87 ? 4.857 -8.483 -23.865 1.00 67.62 87 ALA A CA 1
ATOM 687 C C . ALA A 1 87 ? 4.125 -8.963 -22.603 1.00 67.62 87 ALA A C 1
ATOM 689 O O . ALA A 1 87 ? 3.179 -9.740 -22.700 1.00 67.62 87 ALA A O 1
ATOM 690 N N . THR A 1 88 ? 4.492 -8.447 -21.428 1.00 64.88 88 THR A N 1
ATOM 691 C CA . THR A 1 88 ? 3.853 -8.802 -20.153 1.00 64.88 88 THR A CA 1
ATOM 692 C C . THR A 1 88 ? 2.373 -8.415 -20.150 1.00 64.88 88 THR A C 1
ATOM 694 O O . THR A 1 88 ? 1.525 -9.242 -19.822 1.00 64.88 88 THR A O 1
ATOM 697 N N . VAL A 1 89 ? 2.035 -7.196 -20.583 1.00 66.56 89 VAL A N 1
ATOM 698 C CA . VAL A 1 89 ? 0.645 -6.721 -20.693 1.00 66.56 89 VAL A CA 1
ATOM 699 C C . VAL A 1 89 ? -0.147 -7.555 -21.703 1.00 66.56 89 VAL A C 1
ATOM 701 O O . VAL A 1 89 ? -1.271 -7.967 -21.411 1.00 66.56 89 VAL A O 1
ATOM 704 N N . LEU A 1 90 ? 0.437 -7.853 -22.867 1.00 66.50 90 LEU A N 1
ATOM 705 C CA . LEU A 1 90 ? -0.210 -8.635 -23.918 1.00 66.50 90 LEU A CA 1
ATOM 706 C C . LEU A 1 90 ? -0.473 -10.074 -23.460 1.00 66.50 90 LEU A C 1
ATOM 708 O O . LEU A 1 90 ? -1.555 -10.601 -23.715 1.00 66.50 90 LEU A O 1
ATOM 712 N N . LEU A 1 91 ? 0.473 -10.694 -22.743 1.00 61.97 91 LEU A N 1
ATOM 713 C CA . LEU A 1 91 ? 0.292 -12.025 -22.166 1.00 61.97 91 LEU A CA 1
ATOM 714 C C . LEU A 1 91 ? -0.763 -12.021 -21.052 1.00 61.97 91 LEU A C 1
ATOM 716 O O . LEU A 1 91 ? -1.651 -12.869 -21.081 1.00 61.97 91 LEU A O 1
ATOM 720 N N . VAL A 1 92 ? -0.748 -11.054 -20.125 1.00 60.91 92 VAL A N 1
ATOM 721 C CA . VAL A 1 92 ? -1.796 -10.925 -19.088 1.00 60.91 92 VAL A CA 1
ATOM 722 C C . VAL A 1 92 ? -3.181 -10.778 -19.721 1.00 60.91 92 VAL A C 1
ATOM 724 O O . VAL A 1 92 ? -4.134 -11.413 -19.271 1.00 60.91 92 VAL A O 1
ATOM 727 N N . MET A 1 93 ? -3.304 -9.976 -20.784 1.00 59.94 93 MET A N 1
ATOM 728 C CA . MET A 1 93 ? -4.570 -9.817 -21.503 1.00 59.94 93 MET A CA 1
ATOM 729 C C . MET A 1 93 ? -4.988 -11.081 -22.264 1.00 59.94 93 MET A C 1
ATOM 731 O O . MET A 1 93 ? -6.185 -11.340 -22.396 1.00 59.94 93 MET A O 1
ATOM 735 N N . ARG A 1 94 ? -4.033 -11.873 -22.772 1.00 58.25 94 ARG A N 1
ATOM 736 C CA . ARG A 1 94 ? -4.315 -13.083 -23.561 1.00 58.25 94 ARG A CA 1
ATOM 737 C C . ARG A 1 94 ? -4.561 -14.334 -22.730 1.00 58.25 94 ARG A 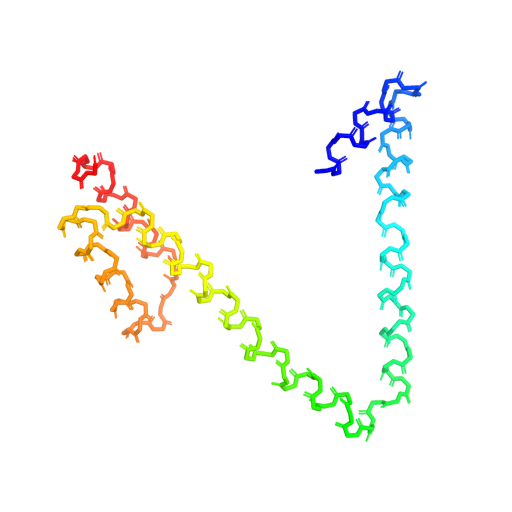C 1
ATOM 739 O O . ARG A 1 94 ? -5.290 -15.207 -23.199 1.00 58.25 94 ARG A O 1
ATOM 746 N N . THR A 1 95 ? -3.999 -14.448 -21.532 1.00 50.97 95 THR A N 1
ATOM 747 C CA . THR A 1 95 ? -4.135 -15.658 -20.715 1.00 50.97 95 THR A CA 1
ATOM 748 C C . THR A 1 95 ? -4.804 -15.369 -19.379 1.00 50.97 95 THR A C 1
ATOM 750 O O . THR A 1 95 ? -4.215 -14.762 -18.492 1.00 50.97 95 THR A O 1
ATOM 753 N N . ARG A 1 96 ? -6.006 -15.924 -19.177 1.00 51.69 96 ARG A N 1
ATOM 754 C CA . ARG A 1 96 ? -6.637 -16.097 -17.852 1.00 51.69 96 ARG A CA 1
ATOM 755 C C . ARG A 1 96 ? -5.915 -17.153 -16.983 1.00 51.69 96 ARG A C 1
ATOM 757 O O . ARG A 1 96 ? -6.569 -17.856 -16.219 1.00 51.69 96 ARG A O 1
ATOM 764 N N . LEU A 1 97 ? -4.601 -17.334 -17.139 1.00 48.41 97 LEU A N 1
ATOM 765 C CA . LEU A 1 97 ? -3.831 -18.416 -16.515 1.00 48.41 97 LEU A CA 1
ATOM 766 C C . LEU A 1 97 ? -2.771 -17.864 -15.555 1.00 48.41 97 LEU A C 1
ATOM 768 O O . LEU A 1 97 ? -2.131 -16.856 -15.831 1.00 48.41 97 LEU A O 1
ATOM 772 N N . ASN A 1 98 ? -2.649 -18.559 -14.420 1.00 51.47 98 ASN A N 1
ATOM 773 C CA . ASN A 1 98 ? -1.795 -18.326 -13.254 1.00 51.47 98 ASN A CA 1
ATOM 774 C C . ASN A 1 98 ? -0.663 -17.281 -13.418 1.00 51.47 98 ASN A C 1
ATOM 776 O O . ASN A 1 98 ? 0.364 -17.592 -14.028 1.00 51.47 98 ASN A O 1
ATOM 780 N N . PRO A 1 99 ? -0.769 -16.118 -12.733 1.00 56.56 99 PRO A N 1
ATOM 781 C CA . PRO A 1 99 ? 0.260 -15.069 -12.661 1.00 56.56 99 PRO A CA 1
ATOM 782 C C . PRO A 1 99 ? 1.674 -15.564 -12.312 1.00 56.56 99 PRO A C 1
ATOM 784 O O . PRO A 1 99 ? 2.659 -14.911 -12.644 1.00 56.56 99 PRO A O 1
ATOM 787 N N . LEU A 1 100 ? 1.780 -16.732 -11.668 1.00 59.81 100 LEU A N 1
ATOM 788 C CA . LEU A 1 100 ? 3.038 -17.374 -11.281 1.00 59.81 100 LEU A CA 1
ATOM 789 C C . LEU A 1 100 ? 3.949 -17.722 -12.468 1.00 59.81 100 LEU A C 1
ATOM 791 O O . LEU A 1 100 ? 5.158 -17.541 -12.365 1.00 59.81 100 LEU A O 1
ATOM 795 N N . TRP A 1 101 ? 3.400 -18.187 -13.596 1.00 58.31 101 TRP A N 1
ATOM 796 C CA . TRP A 1 101 ? 4.218 -18.524 -14.774 1.00 58.31 101 TRP A CA 1
ATOM 797 C C . TRP A 1 101 ? 4.783 -17.279 -15.455 1.00 58.31 101 TRP A C 1
ATOM 799 O O . TRP A 1 101 ? 5.911 -17.287 -15.946 1.00 58.31 101 TRP A O 1
ATOM 809 N N . LEU A 1 102 ? 4.021 -16.188 -15.424 1.00 58.00 102 LEU A N 1
ATOM 810 C CA . LEU A 1 102 ? 4.449 -14.906 -15.961 1.00 58.00 102 LEU A CA 1
ATOM 811 C C . LEU A 1 102 ? 5.557 -14.276 -15.112 1.00 58.00 102 LEU A C 1
ATOM 813 O O . LEU A 1 102 ? 6.519 -13.734 -15.651 1.00 58.00 102 LEU A O 1
ATOM 817 N N . LEU A 1 103 ? 5.446 -14.415 -13.788 1.00 63.81 103 LEU A N 1
ATOM 818 C CA . LEU A 1 103 ? 6.470 -13.983 -12.841 1.00 63.81 103 LEU A CA 1
ATOM 819 C C . LEU A 1 103 ? 7.787 -14.746 -13.048 1.00 63.81 103 LEU A C 1
ATOM 821 O O . LEU A 1 103 ? 8.853 -14.143 -13.023 1.00 63.81 103 LEU A O 1
ATOM 825 N N . LEU A 1 104 ? 7.707 -16.056 -13.303 1.00 65.75 104 LEU A N 1
ATOM 826 C CA . LEU A 1 104 ? 8.860 -16.910 -13.602 1.00 65.75 104 LEU A CA 1
ATOM 827 C C . LEU A 1 104 ? 9.543 -16.525 -14.916 1.00 65.75 104 LEU A C 1
ATOM 829 O O . LEU A 1 104 ? 10.759 -16.378 -14.941 1.00 65.75 104 LEU A O 1
ATOM 833 N N . ALA A 1 105 ? 8.780 -16.316 -15.990 1.00 64.25 105 ALA A N 1
ATOM 834 C CA . ALA A 1 105 ? 9.342 -15.885 -17.268 1.00 64.25 105 ALA A CA 1
ATOM 835 C C . ALA A 1 105 ? 10.005 -14.501 -17.157 1.00 64.25 105 ALA A C 1
ATOM 837 O O . ALA A 1 105 ? 11.130 -14.327 -17.620 1.00 64.25 105 ALA A O 1
ATOM 838 N N . GLY A 1 106 ? 9.355 -13.546 -16.481 1.00 63.28 106 GLY A N 1
ATOM 839 C CA . GLY A 1 106 ? 9.932 -12.227 -16.208 1.00 63.28 106 GLY A CA 1
ATOM 840 C C . GLY A 1 106 ? 11.201 -12.296 -15.352 1.00 63.28 106 GLY A C 1
ATOM 841 O O . GLY A 1 106 ? 12.185 -11.631 -15.664 1.00 63.28 106 GLY A O 1
ATOM 842 N N . ALA A 1 107 ? 11.219 -13.150 -14.324 1.00 64.50 107 ALA A N 1
ATOM 843 C CA . ALA A 1 107 ? 12.393 -13.370 -13.482 1.00 64.50 107 ALA A CA 1
ATOM 844 C C . ALA A 1 107 ? 13.557 -14.000 -14.263 1.00 64.50 107 ALA A C 1
ATOM 846 O O . ALA A 1 107 ? 14.688 -13.544 -14.136 1.00 64.50 107 ALA A O 1
ATOM 847 N N . VAL A 1 108 ? 13.293 -15.002 -15.107 1.00 69.12 108 VAL A N 1
ATOM 848 C CA . VAL A 1 108 ? 14.323 -15.647 -15.939 1.00 69.12 108 VAL A CA 1
ATOM 849 C C . VAL A 1 108 ? 14.911 -14.656 -16.945 1.00 69.12 108 VAL A C 1
ATOM 851 O O . VAL A 1 108 ? 16.130 -14.581 -17.077 1.00 69.12 108 VAL A O 1
ATOM 854 N N . PHE A 1 109 ? 14.074 -13.848 -17.602 1.00 64.31 109 PHE A N 1
ATOM 855 C CA . PHE A 1 109 ? 14.545 -12.805 -18.517 1.00 64.31 109 PHE A CA 1
ATOM 856 C C . PHE A 1 109 ? 15.348 -11.708 -17.809 1.00 64.31 109 PHE A C 1
ATOM 858 O O . PHE A 1 109 ? 16.340 -11.239 -18.361 1.00 64.31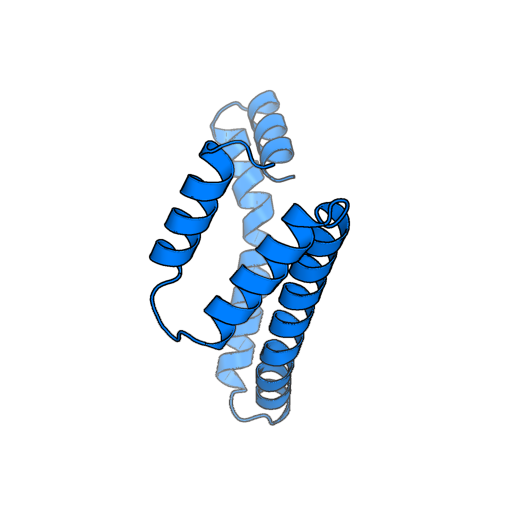 109 PHE A O 1
ATOM 865 N N . GLY A 1 110 ? 14.967 -11.332 -16.584 1.00 64.25 110 GLY A N 1
ATOM 866 C CA . GLY A 1 110 ? 15.733 -10.372 -15.790 1.00 64.25 110 GLY A CA 1
ATOM 867 C C . GLY A 1 110 ? 17.081 -10.915 -15.314 1.00 64.25 110 GLY A C 1
ATOM 868 O O . GLY A 1 110 ? 18.084 -10.211 -15.370 1.00 64.25 110 GLY A O 1
ATOM 869 N N . ILE A 1 111 ? 17.138 -12.190 -14.920 1.00 65.81 111 ILE A N 1
ATOM 870 C CA . ILE A 1 111 ? 18.383 -12.856 -14.504 1.00 65.81 111 ILE A CA 1
ATOM 871 C C . ILE A 1 111 ? 19.352 -13.027 -15.684 1.00 65.81 111 ILE A C 1
ATOM 873 O O . ILE A 1 111 ? 20.563 -12.984 -15.482 1.00 65.81 111 ILE A O 1
ATOM 877 N N . LEU A 1 112 ? 18.847 -13.169 -16.916 1.00 69.75 112 LEU A N 1
ATOM 878 C CA . LEU A 1 112 ? 19.685 -13.217 -18.121 1.00 69.75 112 LEU A CA 1
ATOM 879 C C . LEU A 1 112 ? 20.376 -11.878 -18.461 1.00 69.75 112 LEU A C 1
ATOM 881 O O . LEU A 1 112 ? 21.176 -11.841 -19.394 1.00 69.75 112 LEU A O 1
ATOM 885 N N . GLY A 1 113 ? 20.121 -10.798 -17.712 1.00 54.97 113 GLY A N 1
ATOM 886 C CA . GLY A 1 113 ? 20.901 -9.559 -17.810 1.00 54.97 113 GLY A CA 1
ATOM 887 C C . GLY A 1 113 ? 20.630 -8.726 -19.065 1.00 54.97 113 GLY A C 1
ATOM 888 O O . GLY A 1 113 ? 21.463 -7.914 -19.450 1.00 54.97 113 GLY A O 1
ATOM 889 N N . TRP A 1 114 ? 19.476 -8.901 -19.713 1.00 53.03 114 TRP A N 1
ATOM 890 C CA . TRP A 1 114 ? 18.960 -7.959 -20.721 1.00 53.03 114 TRP A CA 1
ATOM 891 C C . TRP A 1 114 ? 18.149 -6.826 -20.053 1.00 53.03 114 TRP A C 1
ATOM 893 O O . TRP A 1 114 ? 17.055 -6.480 -20.507 1.00 53.03 114 TRP A O 1
ATOM 903 N N . MET A 1 115 ? 18.658 -6.305 -18.929 1.00 47.06 115 MET A N 1
ATOM 904 C CA . MET A 1 115 ? 18.085 -5.231 -18.106 1.00 47.06 115 MET A CA 1
ATOM 905 C C . MET A 1 115 ? 19.166 -4.271 -17.632 1.00 47.06 115 MET A C 1
ATOM 907 O O . MET A 1 115 ? 20.234 -4.766 -17.214 1.00 47.06 115 MET A O 1
#

pLDDT: mean 70.21, std 9.24, range [47.06, 86.06]

Radius of gyration: 21.94 Å; chains: 1; bounding box: 52×24×54 Å

Secondary structure (DSSP, 8-state):
-HHHHHHHHHHHHSHHHHHHHHHHHHHHHHHHHHHHHHHHHHTTT-HHHHHHHHHHHHHHHHHHHHHHHHHHHHHTTSHHHHHHHHHHHHHHHH--S-HHHHHHHHHHHHHTT--

Organism: NCBI:txid410659

Sequence (115 aa):
MILFAALLGWQIWGLPGALLSSLGLILPSSVITLAYFRYSRTHRDRHWVRAMRDGMAPITVGLLLSSGWLLARQEATDWQRIALIVATVLLVMRTRLNPLWLLLAGAVFGILGWM